Protein AF-A0A534R9T9-F1 (afdb_monomer)

Nearest PDB structures (foldseek):
  2qv8-assembly2_B  TM=8.009E-01  e=1.156E-04  Vibrio cholerae
  2qv8-assembly1_A  TM=8.000E-01  e=5.620E-04  Vibrio cholerae
  4dq9-assembly3_B  TM=7.872E-01  e=8.232E-04  Vibrio cholerae
  4dq9-assembly2_A  TM=8.047E-01  e=1.420E-03  Vibrio cholerae
  8tie-assembly1_o  TM=4.482E-01  e=9.241E+00  Saccharomyces cerevisiae

Foldseek 3Di:
DVVVQVVLVVQLVCLQVVQWKWWWADDQVQQWIFIWTDPDVVDTDGPDDIGHHPPQKGKDDWPPHIFIQHNQSFGPAKIWIWIQGVPPGIWIWIQGRNRDTDID

Secondary structure (DSSP, 8-state):
-HHHHHHHHHHHHHHHHHTS-EEEEEETTTTEEEEEEEEETTEEEESSPPEEPPTTEEE---BSSS-EE-TTS--SS-EEEEEEETTTEEEEEEE-TT--EEE-

Solvent-accessible surface area (backbone atoms only — not comparable to full-atom values): 5481 Å² total; per-residue (Å²): 109,69,63,62,53,51,51,51,53,48,38,25,52,46,5,41,78,66,68,32,39,17,29,46,48,69,36,50,93,74,33,29,33,32,43,25,34,51,80,48,94,97,37,70,44,77,70,62,71,78,41,70,52,60,91,66,43,40,51,48,79,47,37,89,39,64,52,46,21,34,47,83,18,29,28,96,54,57,23,38,40,34,38,34,31,78,96,75,50,73,38,32,40,35,31,38,41,78,48,52,75,47,82,85

Sequence (104 aa):
MSRIVGDLELARQRAIARNKRFRVNFNASAGSYVLEREEAPSSFVADGATQKLPHGAVLGTVNPGNPIFDTRGMLAANTNVPVTVTGAGTKTVTINVLGRTTIN

pLDDT: mean 94.4, std 4.73, range [64.5, 98.38]

Structure (mmCIF, N/CA/C/O backbone):
data_AF-A0A534R9T9-F1
#
_entry.id   AF-A0A534R9T9-F1
#
loop_
_atom_site.group_PDB
_atom_site.id
_atom_site.type_symbol
_atom_site.label_atom_id
_atom_site.label_alt_id
_atom_site.label_comp_id
_atom_site.label_asym_id
_atom_site.label_entity_id
_atom_site.label_seq_id
_atom_site.pdbx_PDB_ins_code
_atom_site.Cartn_x
_atom_site.Cartn_y
_atom_site.Cartn_z
_atom_site.occupancy
_atom_site.B_iso_or_equiv
_atom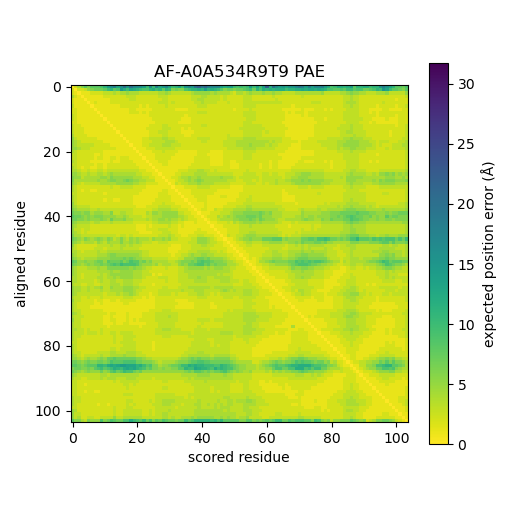_site.auth_seq_id
_atom_site.auth_comp_id
_atom_site.auth_asym_id
_atom_site.auth_atom_id
_atom_site.pdbx_PDB_model_num
ATOM 1 N N . MET A 1 1 ? -11.604 -3.888 5.795 1.00 64.50 1 MET A N 1
ATOM 2 C CA . MET A 1 1 ? -10.166 -4.253 5.731 1.00 64.50 1 MET A CA 1
ATOM 3 C C . MET A 1 1 ? -9.840 -5.213 4.594 1.00 64.50 1 MET A C 1
ATOM 5 O O . MET A 1 1 ? -8.749 -5.099 4.057 1.00 64.50 1 MET A O 1
ATOM 9 N N . SER A 1 2 ? -10.769 -6.078 4.168 1.00 78.94 2 SER A N 1
ATOM 10 C CA . SER A 1 2 ? -10.599 -6.946 2.988 1.00 78.94 2 SER A CA 1
ATOM 11 C C . SER A 1 2 ? -10.128 -6.202 1.733 1.00 78.94 2 SER A C 1
ATOM 13 O O . SER A 1 2 ? -9.265 -6.701 1.023 1.00 78.94 2 SER A O 1
ATOM 15 N N . ARG A 1 3 ? -10.628 -4.982 1.491 1.00 87.88 3 ARG A N 1
ATOM 16 C CA . ARG A 1 3 ? -10.217 -4.188 0.326 1.00 87.88 3 ARG A CA 1
ATOM 17 C C . ARG A 1 3 ? -8.744 -3.760 0.352 1.00 87.88 3 ARG A C 1
ATOM 19 O O . ARG A 1 3 ? -8.065 -3.962 -0.641 1.00 87.88 3 ARG A O 1
ATOM 26 N N . ILE A 1 4 ? -8.251 -3.234 1.480 1.00 91.69 4 ILE A N 1
ATOM 27 C CA . ILE A 1 4 ? -6.839 -2.820 1.624 1.00 91.69 4 ILE A CA 1
ATOM 28 C C . ILE A 1 4 ? -5.913 -4.014 1.374 1.00 91.69 4 ILE A C 1
ATOM 30 O O . ILE A 1 4 ? -4.929 -3.885 0.656 1.00 91.69 4 ILE A O 1
ATOM 34 N N . VAL A 1 5 ? -6.249 -5.181 1.935 1.00 93.50 5 VAL A N 1
ATOM 35 C CA . VAL A 1 5 ? -5.478 -6.413 1.712 1.00 93.50 5 VAL A CA 1
ATOM 36 C C . VAL A 1 5 ? -5.480 -6.801 0.235 1.00 93.50 5 VAL A C 1
ATOM 38 O O . VAL A 1 5 ? -4.409 -7.012 -0.324 1.00 93.50 5 VAL A O 1
ATOM 41 N N . GLY A 1 6 ? -6.648 -6.807 -0.413 1.00 93.81 6 GLY A N 1
ATOM 42 C CA . GLY A 1 6 ? -6.749 -7.119 -1.840 1.00 93.81 6 GLY A CA 1
ATOM 43 C C . GLY A 1 6 ? -5.971 -6.145 -2.730 1.00 93.81 6 GLY A C 1
ATOM 44 O O . GLY A 1 6 ? -5.306 -6.575 -3.667 1.00 93.81 6 GLY A O 1
ATOM 45 N N . ASP A 1 7 ? -5.982 -4.846 -2.422 1.00 94.75 7 ASP A N 1
ATOM 46 C CA . ASP A 1 7 ? -5.231 -3.848 -3.194 1.00 94.75 7 ASP A CA 1
ATOM 47 C C . ASP A 1 7 ? -3.709 -3.947 -2.952 1.00 94.75 7 ASP A C 1
ATOM 49 O O . ASP A 1 7 ? -2.927 -3.712 -3.874 1.00 94.75 7 ASP A O 1
ATOM 53 N N . LEU A 1 8 ? -3.264 -4.359 -1.758 1.00 96.50 8 LEU A N 1
ATOM 54 C CA . LEU A 1 8 ? -1.853 -4.674 -1.483 1.00 96.50 8 LEU A CA 1
ATOM 55 C C . LEU A 1 8 ? -1.388 -5.915 -2.255 1.00 96.50 8 LEU A C 1
ATOM 57 O O . LEU A 1 8 ? -0.309 -5.910 -2.849 1.00 96.50 8 LEU A O 1
ATOM 61 N N . GLU A 1 9 ? -2.203 -6.969 -2.277 1.00 96.31 9 GLU A N 1
ATOM 62 C CA . GLU A 1 9 ? -1.930 -8.179 -3.059 1.00 96.31 9 GLU A CA 1
ATOM 63 C C . GLU A 1 9 ? -1.909 -7.879 -4.562 1.00 96.31 9 GLU A C 1
ATOM 65 O O . GLU A 1 9 ? -1.008 -8.328 -5.273 1.00 96.31 9 GLU A O 1
ATOM 70 N N . LEU A 1 10 ? -2.832 -7.040 -5.038 1.00 95.94 10 LEU A N 1
ATOM 71 C CA . LEU A 1 10 ? -2.859 -6.567 -6.418 1.00 95.94 10 LEU A CA 1
ATOM 72 C C . LEU A 1 10 ? -1.610 -5.746 -6.766 1.00 95.94 10 LEU A C 1
ATOM 74 O O . LEU A 1 10 ? -1.013 -5.968 -7.820 1.00 95.94 10 LEU A O 1
ATOM 78 N N . ALA A 1 11 ? -1.190 -4.816 -5.900 1.00 96.75 11 ALA A N 1
ATOM 79 C CA . ALA A 1 11 ? 0.026 -4.025 -6.101 1.00 96.75 11 ALA A CA 1
ATOM 80 C C . ALA A 1 11 ? 1.257 -4.929 -6.233 1.00 96.75 11 ALA A C 1
ATOM 82 O O . ALA A 1 11 ? 2.059 -4.756 -7.152 1.00 96.75 11 ALA A O 1
ATOM 83 N N . ARG A 1 12 ? 1.359 -5.950 -5.374 1.00 97.88 12 ARG A N 1
ATOM 84 C CA . ARG A 1 12 ? 2.416 -6.961 -5.445 1.00 97.88 12 ARG A CA 1
ATOM 85 C C . ARG A 1 12 ? 2.398 -7.721 -6.769 1.00 97.88 12 ARG A C 1
ATOM 87 O O . ARG A 1 12 ? 3.434 -7.842 -7.420 1.00 97.88 12 ARG A O 1
ATOM 94 N N . GLN A 1 13 ? 1.238 -8.236 -7.171 1.00 97.62 13 GLN A N 1
ATOM 95 C CA . GLN A 1 13 ? 1.094 -8.977 -8.426 1.00 97.62 13 GLN A CA 1
ATOM 96 C C . GLN A 1 13 ? 1.460 -8.111 -9.635 1.00 97.62 13 GLN A C 1
ATOM 98 O O . GLN A 1 13 ? 2.166 -8.572 -10.530 1.00 97.62 13 GLN A O 1
ATOM 103 N N . ARG A 1 14 ? 1.041 -6.840 -9.646 1.00 97.25 14 ARG A N 1
ATOM 104 C CA . ARG A 1 14 ? 1.395 -5.887 -10.707 1.00 97.25 14 ARG A CA 1
ATOM 105 C C . ARG A 1 14 ? 2.888 -5.589 -10.743 1.00 97.25 14 ARG A C 1
ATOM 107 O O . ARG A 1 14 ? 3.430 -5.498 -11.842 1.00 97.25 14 ARG A O 1
ATOM 114 N N . ALA A 1 15 ? 3.552 -5.489 -9.591 1.00 97.44 15 ALA A N 1
ATOM 115 C CA . ALA A 1 15 ? 4.996 -5.274 -9.538 1.00 97.44 15 ALA A CA 1
ATOM 116 C C . ALA A 1 15 ? 5.778 -6.389 -10.234 1.00 97.44 15 ALA A C 1
ATOM 118 O O . ALA A 1 15 ? 6.659 -6.117 -11.052 1.00 97.44 15 ALA A O 1
ATOM 119 N N . ILE A 1 16 ? 5.374 -7.634 -9.976 1.00 97.88 16 ILE A N 1
ATOM 120 C CA . ILE A 1 16 ? 5.950 -8.823 -10.604 1.00 97.88 16 ILE A CA 1
ATOM 121 C C . ILE A 1 16 ? 5.616 -8.847 -12.099 1.00 97.88 16 ILE A C 1
ATOM 123 O O . ILE A 1 16 ? 6.507 -8.929 -12.939 1.00 97.88 16 ILE A O 1
ATOM 127 N N . ALA A 1 17 ? 4.333 -8.725 -12.447 1.00 97.62 17 ALA A N 1
ATOM 128 C CA . ALA A 1 17 ? 3.867 -8.886 -13.822 1.00 97.62 17 ALA A CA 1
ATOM 129 C C . ALA A 1 17 ? 4.380 -7.794 -14.773 1.00 97.62 17 ALA A C 1
ATOM 131 O O . ALA A 1 17 ? 4.584 -8.049 -15.956 1.00 97.62 17 ALA A O 1
ATOM 132 N N . ARG A 1 18 ? 4.566 -6.567 -14.275 1.00 95.94 18 ARG A N 1
ATOM 133 C CA . ARG A 1 18 ? 4.970 -5.409 -15.089 1.00 95.94 18 ARG A CA 1
ATOM 134 C C . ARG A 1 18 ? 6.449 -5.055 -14.950 1.00 95.94 18 ARG A C 1
ATOM 136 O O . ARG A 1 18 ? 6.875 -4.080 -15.562 1.00 95.94 18 ARG A O 1
ATOM 143 N N . ASN A 1 19 ? 7.217 -5.808 -14.158 1.00 96.12 19 ASN A N 1
ATOM 144 C CA . ASN A 1 19 ? 8.641 -5.568 -13.911 1.00 96.12 19 ASN A CA 1
ATOM 145 C C . ASN A 1 19 ? 8.951 -4.100 -13.538 1.00 96.12 19 ASN A C 1
ATOM 147 O O . ASN A 1 19 ? 9.891 -3.477 -14.036 1.00 96.12 19 ASN A O 1
ATOM 151 N N . LYS A 1 20 ? 8.108 -3.523 -12.678 1.00 96.56 20 LYS A N 1
ATOM 152 C CA . LYS A 1 20 ? 8.216 -2.149 -12.166 1.00 96.56 20 LYS A CA 1
ATOM 153 C C . LYS A 1 20 ? 7.912 -2.152 -10.678 1.00 96.56 20 LYS A C 1
ATOM 155 O O . LYS A 1 20 ? 7.190 -3.026 -10.208 1.00 96.56 20 LYS A O 1
ATOM 160 N N . ARG A 1 21 ? 8.425 -1.173 -9.930 1.00 97.81 21 ARG A N 1
ATOM 161 C CA . ARG A 1 21 ? 8.024 -1.027 -8.530 1.00 97.81 21 ARG A CA 1
ATOM 162 C C . ARG A 1 21 ? 6.609 -0.481 -8.446 1.00 97.81 21 ARG A C 1
ATOM 164 O O . ARG A 1 21 ? 6.225 0.403 -9.214 1.00 97.81 21 ARG A O 1
ATOM 171 N N . PHE A 1 22 ? 5.857 -0.997 -7.489 1.00 98.12 22 PHE A N 1
ATOM 172 C CA . PHE A 1 22 ? 4.527 -0.507 -7.157 1.00 98.12 22 PHE A CA 1
ATOM 173 C C . PHE A 1 22 ? 4.461 -0.190 -5.683 1.00 98.12 22 PHE A C 1
ATOM 175 O O . PHE A 1 22 ? 5.093 -0.860 -4.872 1.00 98.12 22 PHE A O 1
ATOM 182 N N . ARG A 1 23 ? 3.663 0.805 -5.322 1.00 97.50 23 ARG A N 1
ATOM 183 C CA . ARG A 1 23 ? 3.395 1.115 -3.923 1.00 97.50 23 ARG A CA 1
ATOM 184 C C . ARG A 1 23 ? 1.919 1.336 -3.683 1.00 97.50 23 ARG A C 1
ATOM 186 O O . ARG A 1 23 ? 1.187 1.729 -4.588 1.00 97.50 23 ARG A O 1
ATOM 193 N N . VAL A 1 24 ? 1.502 1.122 -2.444 1.00 97.25 24 VAL A N 1
ATOM 194 C CA . VAL A 1 24 ? 0.221 1.640 -1.962 1.00 97.25 24 VAL A CA 1
ATOM 195 C C . VAL A 1 24 ? 0.527 2.875 -1.133 1.00 97.25 24 VAL A C 1
ATOM 197 O O . VAL A 1 24 ? 1.120 2.782 -0.063 1.00 97.25 24 VAL A O 1
ATOM 200 N N . ASN A 1 25 ? 0.180 4.041 -1.663 1.00 97.25 25 ASN A N 1
ATOM 201 C CA . ASN A 1 25 ? 0.409 5.326 -1.025 1.00 97.25 25 ASN A CA 1
ATOM 202 C C . ASN A 1 25 ? -0.769 5.643 -0.099 1.00 97.25 25 ASN A C 1
ATOM 204 O O . ASN A 1 25 ? -1.825 6.084 -0.557 1.00 97.25 25 ASN A O 1
ATOM 208 N N . PHE A 1 26 ? -0.612 5.367 1.195 1.00 96.56 26 PHE A N 1
ATOM 209 C CA . PHE A 1 26 ? -1.594 5.710 2.214 1.00 96.56 26 PHE A CA 1
ATOM 210 C C . PHE A 1 26 ? -1.464 7.185 2.594 1.00 96.56 26 PHE A C 1
ATOM 212 O O . PHE A 1 26 ? -0.379 7.673 2.906 1.00 96.56 26 PHE A O 1
ATOM 219 N N . ASN A 1 27 ? -2.595 7.884 2.616 1.00 94.81 27 ASN A N 1
ATOM 220 C CA . ASN A 1 27 ? -2.703 9.261 3.068 1.00 94.81 27 ASN A CA 1
ATOM 221 C C . ASN A 1 27 ? -3.626 9.309 4.290 1.00 94.81 27 ASN A C 1
ATOM 223 O O . ASN A 1 27 ? -4.854 9.318 4.165 1.00 94.81 27 ASN A O 1
ATOM 227 N N . ALA A 1 28 ? -3.016 9.326 5.478 1.00 90.94 28 ALA A N 1
ATOM 228 C CA . ALA A 1 28 ? -3.746 9.339 6.741 1.00 90.94 28 ALA A CA 1
ATOM 229 C C . ALA A 1 28 ? -4.582 10.614 6.918 1.00 90.94 28 ALA A C 1
ATOM 231 O O . ALA A 1 28 ? -5.736 10.529 7.330 1.00 90.94 28 ALA A O 1
ATOM 232 N N . SER A 1 29 ? -4.049 11.774 6.524 1.00 89.00 29 SER A N 1
ATOM 233 C CA . SER A 1 29 ? -4.748 13.062 6.613 1.00 89.00 29 SER A CA 1
ATOM 234 C C . SER A 1 29 ? -6.002 13.112 5.739 1.00 89.00 29 SER A C 1
ATOM 236 O O . SER A 1 29 ? -7.006 13.694 6.135 1.00 89.00 29 SER A O 1
ATOM 238 N N . ALA A 1 30 ? -5.961 12.485 4.562 1.00 89.94 30 ALA A N 1
ATOM 239 C CA . ALA A 1 30 ? -7.093 12.428 3.641 1.00 89.94 30 ALA A CA 1
ATOM 240 C C . ALA A 1 30 ? -7.995 11.198 3.848 1.00 89.94 30 ALA A C 1
ATOM 242 O O . ALA A 1 30 ? -8.962 11.033 3.104 1.00 89.94 30 ALA A O 1
ATOM 243 N N . GLY A 1 31 ? -7.666 10.299 4.786 1.00 91.69 31 GLY A N 1
ATOM 244 C CA . GLY A 1 31 ? -8.413 9.058 5.007 1.00 91.69 31 GLY A CA 1
ATOM 245 C C . GLY A 1 31 ? -8.565 8.224 3.730 1.00 91.69 31 GLY A C 1
ATOM 246 O O . GLY A 1 31 ? -9.652 7.732 3.421 1.00 91.69 31 GLY A O 1
ATOM 247 N N . SER A 1 32 ? -7.500 8.125 2.935 1.00 95.19 32 SER A N 1
ATOM 248 C CA . SER A 1 32 ? -7.531 7.487 1.617 1.00 95.19 32 SER A CA 1
ATOM 249 C C . SER A 1 32 ? -6.200 6.833 1.266 1.00 95.19 32 SER A C 1
ATOM 251 O O . SER A 1 32 ? -5.204 6.987 1.972 1.00 95.19 32 SER A O 1
ATOM 253 N N . TYR A 1 33 ? -6.187 6.064 0.186 1.00 96.62 33 TYR A N 1
ATOM 254 C CA . TYR A 1 33 ? -4.973 5.487 -0.374 1.00 96.62 33 TYR A CA 1
ATOM 255 C C . TYR A 1 33 ? -5.095 5.327 -1.885 1.00 96.62 33 TYR A C 1
ATOM 257 O O . TYR A 1 33 ? -6.194 5.281 -2.437 1.00 96.62 33 TYR A O 1
ATOM 265 N N . VAL A 1 34 ? -3.959 5.235 -2.565 1.00 97.25 34 VAL A N 1
ATOM 266 C CA . VAL A 1 34 ? -3.905 5.026 -4.013 1.0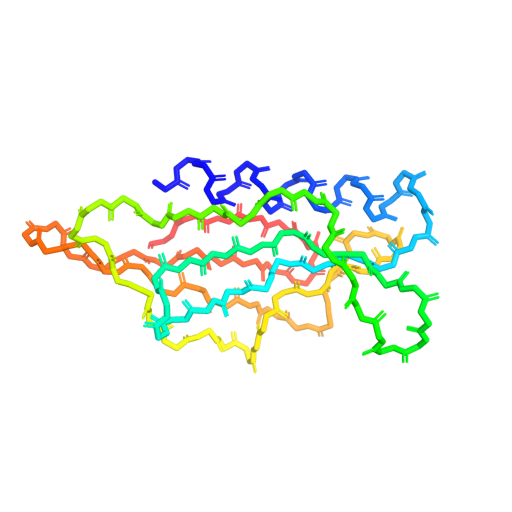0 97.25 34 VAL A CA 1
ATOM 267 C C . VAL A 1 34 ? -2.792 4.045 -4.358 1.00 97.25 34 VAL A C 1
ATOM 269 O O . VAL A 1 34 ? -1.736 4.027 -3.726 1.00 97.25 34 VAL A O 1
ATOM 272 N N . LEU A 1 35 ? -3.054 3.188 -5.340 1.00 97.56 35 LEU A N 1
ATOM 273 C CA . LEU A 1 35 ? -2.056 2.295 -5.908 1.00 97.56 35 LEU A CA 1
ATOM 274 C C . LEU A 1 35 ? -1.266 3.077 -6.953 1.00 97.56 35 LEU A C 1
ATOM 276 O O . LEU A 1 35 ? -1.849 3.688 -7.846 1.00 97.56 35 LEU A O 1
ATOM 280 N N . GLU A 1 36 ? 0.053 3.078 -6.829 1.00 98.12 36 GLU A N 1
ATOM 281 C CA . GLU A 1 36 ? 0.939 3.858 -7.682 1.00 98.12 36 GLU A CA 1
ATOM 282 C C . GLU A 1 36 ? 2.034 2.974 -8.274 1.00 98.12 36 GLU A C 1
ATOM 284 O O . GLU A 1 36 ? 2.490 2.009 -7.655 1.00 98.12 36 GLU A O 1
ATOM 289 N N . ARG A 1 37 ? 2.475 3.330 -9.477 1.00 97.75 37 ARG A N 1
ATOM 290 C CA . ARG A 1 37 ? 3.553 2.679 -10.219 1.00 97.75 37 ARG A CA 1
ATOM 291 C C . ARG A 1 37 ? 4.743 3.620 -10.325 1.00 97.75 37 ARG A C 1
ATOM 293 O O . ARG A 1 37 ? 4.566 4.809 -10.565 1.00 97.75 37 ARG A O 1
ATOM 300 N N . GLU A 1 38 ? 5.951 3.084 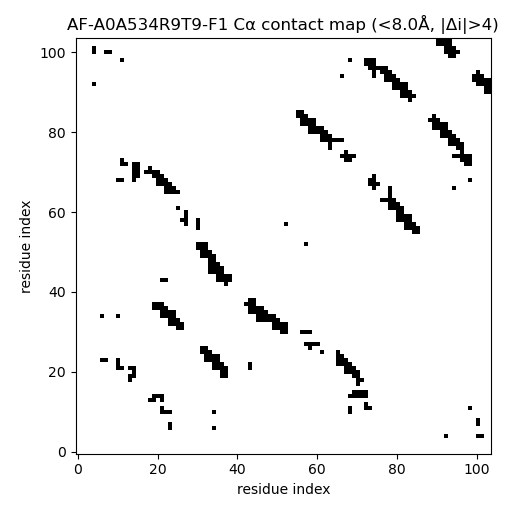-10.210 1.00 97.56 38 GLU A N 1
ATOM 301 C CA . GLU A 1 38 ? 7.176 3.836 -10.481 1.00 97.56 38 GLU A CA 1
ATOM 302 C C . GLU A 1 38 ? 7.317 4.111 -11.992 1.00 97.56 38 GLU A C 1
ATOM 304 O O . GLU A 1 38 ? 7.314 3.187 -12.817 1.00 97.56 38 GLU A O 1
ATOM 309 N N . GLU A 1 39 ? 7.419 5.389 -12.357 1.00 96.12 39 GLU A N 1
ATOM 310 C CA . GLU A 1 39 ? 7.634 5.852 -13.736 1.00 96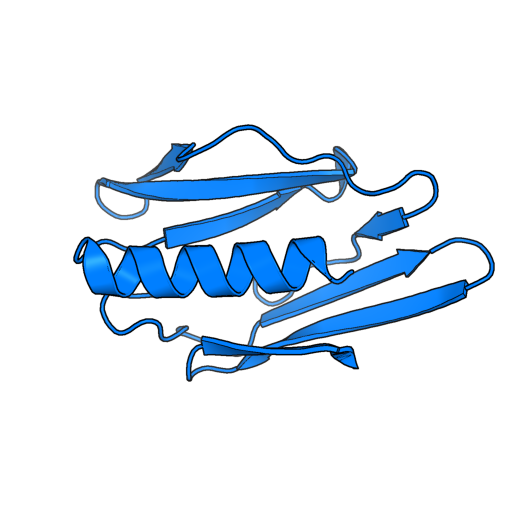.12 39 GLU A CA 1
ATOM 311 C C . GLU A 1 39 ? 9.118 6.143 -13.989 1.00 96.12 39 GLU A C 1
ATOM 313 O O . GLU A 1 39 ? 9.702 5.656 -14.956 1.00 96.12 39 GLU A O 1
ATOM 318 N N . ALA A 1 40 ? 9.744 6.852 -13.052 1.00 93.62 40 ALA A N 1
ATOM 319 C CA . ALA A 1 40 ? 11.175 7.135 -12.996 1.00 93.62 40 ALA A CA 1
ATOM 320 C C . ALA A 1 40 ? 11.697 6.803 -11.586 1.00 93.62 40 ALA A C 1
ATOM 322 O O . ALA A 1 40 ? 10.876 6.650 -10.682 1.00 93.62 40 ALA A O 1
ATOM 323 N N . PRO A 1 41 ? 13.020 6.685 -11.360 1.00 90.81 41 PRO A N 1
ATOM 324 C CA . PRO A 1 41 ? 13.557 6.317 -10.051 1.00 90.81 41 PRO A CA 1
ATOM 325 C C . PRO A 1 41 ? 12.968 7.171 -8.922 1.00 90.81 41 PRO A C 1
ATOM 327 O O . PRO A 1 41 ? 13.090 8.395 -8.937 1.00 90.81 41 PRO A O 1
ATOM 330 N N . SER A 1 42 ? 12.300 6.521 -7.965 1.00 89.62 42 SER A N 1
ATOM 331 C CA . SER A 1 42 ? 11.613 7.161 -6.829 1.00 89.62 42 SER A CA 1
ATOM 332 C C . SER A 1 42 ? 10.455 8.109 -7.188 1.00 89.62 42 SER A C 1
ATOM 334 O O . SER A 1 42 ? 9.911 8.768 -6.302 1.00 89.62 42 SER A O 1
ATOM 336 N N . SER A 1 43 ? 10.033 8.157 -8.453 1.00 96.12 43 SER A N 1
ATOM 337 C CA . SER A 1 43 ? 8.885 8.925 -8.937 1.00 96.12 43 SER A CA 1
ATOM 338 C C . SER A 1 43 ? 7.720 7.989 -9.233 1.00 96.12 43 SER A C 1
ATOM 340 O O . SER A 1 43 ? 7.806 7.120 -10.103 1.00 96.12 43 SER A O 1
ATOM 342 N N . PHE A 1 44 ? 6.626 8.168 -8.498 1.00 97.06 44 PHE A N 1
ATOM 343 C CA . PHE A 1 44 ? 5.455 7.303 -8.550 1.00 97.06 44 PHE A CA 1
ATOM 344 C C . PHE A 1 44 ? 4.243 8.062 -9.082 1.00 97.06 44 PHE A C 1
ATOM 346 O O . PHE A 1 44 ? 3.978 9.190 -8.672 1.00 97.06 44 PHE A O 1
ATOM 353 N N . VAL A 1 45 ? 3.498 7.416 -9.974 1.00 97.19 45 VAL A N 1
ATOM 354 C CA . VAL A 1 45 ? 2.266 7.938 -10.574 1.00 97.19 45 VAL A CA 1
ATOM 355 C C . VAL A 1 45 ? 1.095 7.020 -10.251 1.00 97.19 45 VAL A C 1
ATOM 357 O O . VAL A 1 45 ? 1.276 5.810 -10.109 1.00 97.19 45 VAL A O 1
ATOM 360 N N . ALA A 1 46 ? -0.110 7.575 -10.142 1.00 96.75 46 ALA A N 1
ATOM 361 C CA . ALA A 1 46 ? -1.312 6.788 -9.877 1.00 96.75 46 ALA A CA 1
ATOM 362 C C . ALA A 1 46 ? -1.546 5.725 -10.968 1.00 96.75 46 ALA A C 1
ATOM 364 O O . ALA A 1 46 ? -1.546 6.026 -12.159 1.00 96.75 46 ALA A O 1
ATOM 365 N N . ASP A 1 47 ? -1.782 4.482 -10.548 1.00 94.25 47 ASP A N 1
ATOM 366 C CA . ASP A 1 47 ? -2.162 3.337 -11.391 1.00 94.25 47 ASP A CA 1
ATOM 367 C C . ASP A 1 47 ? -3.563 2.839 -10.983 1.00 94.25 47 ASP A C 1
ATOM 369 O O . ASP A 1 47 ? -3.821 1.653 -10.755 1.00 94.25 47 ASP A O 1
ATOM 373 N N . GLY A 1 48 ? -4.483 3.794 -10.839 1.00 90.12 48 GLY A N 1
ATOM 374 C CA . GLY A 1 48 ? -5.865 3.570 -10.433 1.00 90.12 48 GLY A CA 1
ATOM 375 C C . GLY A 1 48 ? -6.487 4.803 -9.783 1.00 90.12 48 GLY A C 1
ATOM 376 O O . GLY A 1 48 ? -5.858 5.851 -9.658 1.00 90.12 48 GLY A O 1
ATOM 377 N N . ALA A 1 49 ? -7.743 4.666 -9.360 1.00 92.12 49 ALA A N 1
ATOM 378 C CA . ALA A 1 49 ? -8.449 5.714 -8.632 1.00 92.12 49 ALA A CA 1
ATOM 379 C C . ALA A 1 49 ? -8.071 5.721 -7.143 1.00 92.12 49 ALA A C 1
ATOM 381 O O . ALA A 1 49 ? -7.858 4.662 -6.543 1.00 92.12 49 ALA A O 1
ATOM 382 N N . THR A 1 50 ? -8.084 6.905 -6.529 1.00 95.56 50 THR A N 1
ATOM 383 C CA . THR A 1 50 ? -7.970 7.058 -5.074 1.00 95.56 50 THR A CA 1
ATOM 384 C C . THR A 1 50 ? -9.119 6.341 -4.371 1.00 95.56 50 THR A C 1
ATOM 386 O O . THR A 1 50 ? -10.293 6.596 -4.639 1.00 95.56 50 THR A O 1
ATOM 389 N N . GLN A 1 51 ? -8.776 5.455 -3.444 1.00 95.50 51 GLN A N 1
ATOM 390 C CA . GLN A 1 51 ? -9.712 4.706 -2.620 1.00 95.50 51 GLN A CA 1
ATOM 391 C C . GLN A 1 51 ? -9.924 5.436 -1.297 1.00 95.50 51 GLN A C 1
ATOM 393 O O . GLN A 1 51 ? -8.967 5.744 -0.586 1.00 95.50 51 GLN A O 1
ATOM 398 N N . LYS A 1 52 ? -11.182 5.699 -0.940 1.00 93.50 52 LYS A N 1
ATOM 399 C CA . LYS A 1 52 ? -11.524 6.232 0.383 1.00 93.50 52 LYS A CA 1
ATOM 400 C C . LYS A 1 52 ? -11.605 5.102 1.402 1.00 93.50 52 LYS A C 1
ATOM 402 O O . LYS A 1 52 ? -12.072 4.004 1.091 1.00 93.50 52 LYS A O 1
ATOM 407 N N . LEU A 1 53 ? -11.170 5.375 2.626 1.00 90.31 53 LEU A N 1
ATOM 408 C CA . LEU A 1 53 ? -11.429 4.472 3.739 1.00 90.31 53 LEU A CA 1
ATOM 409 C C . LEU A 1 53 ? -12.935 4.429 4.042 1.00 90.31 53 LEU A C 1
ATOM 411 O O . LEU A 1 53 ? -13.644 5.408 3.791 1.00 90.31 53 LEU A O 1
ATOM 415 N N . PRO A 1 54 ? -13.434 3.310 4.596 1.00 86.69 54 PRO A N 1
ATOM 416 C CA . PRO A 1 54 ? -14.794 3.246 5.111 1.00 86.69 54 PRO A CA 1
ATOM 417 C C . PRO A 1 54 ? -15.067 4.364 6.120 1.00 86.69 54 PRO A C 1
ATOM 419 O O . PRO A 1 54 ? -14.170 4.789 6.850 1.00 86.69 54 PRO A O 1
ATOM 422 N N . HIS A 1 55 ? -16.320 4.809 6.193 1.00 85.31 55 HIS A N 1
ATOM 423 C CA . HIS A 1 55 ? -16.718 5.812 7.174 1.00 85.31 55 HIS A CA 1
ATOM 424 C C . HIS A 1 55 ? -16.377 5.348 8.602 1.00 85.31 55 HIS A C 1
ATOM 426 O O . HIS A 1 55 ? -16.596 4.187 8.949 1.00 85.31 55 HIS A O 1
ATOM 432 N N . GLY A 1 56 ? -15.806 6.245 9.409 1.00 85.56 56 GLY A N 1
ATOM 433 C CA . GLY A 1 56 ? -15.358 5.938 10.773 1.00 85.56 56 GLY A CA 1
ATOM 434 C C . GLY A 1 56 ? -14.037 5.165 10.875 1.00 85.56 56 GLY A C 1
ATOM 435 O O . GLY A 1 56 ? -13.612 4.871 11.991 1.00 85.56 56 GLY A O 1
ATOM 436 N N . ALA A 1 57 ? -13.379 4.843 9.752 1.00 91.00 57 ALA A N 1
ATOM 437 C CA . ALA A 1 57 ? -12.033 4.278 9.743 1.00 91.00 57 ALA A CA 1
ATOM 438 C C . ALA A 1 57 ? -10.967 5.374 9.597 1.00 91.00 57 ALA A C 1
ATOM 440 O O . ALA A 1 57 ? -11.063 6.245 8.732 1.00 91.00 57 ALA A O 1
ATOM 441 N N . VAL A 1 58 ? -9.922 5.290 10.413 1.00 93.44 58 VAL A N 1
ATOM 442 C CA . VAL A 1 58 ? -8.792 6.221 10.449 1.00 93.44 58 VAL A CA 1
ATOM 443 C C . VAL A 1 58 ? -7.498 5.427 10.307 1.00 93.44 58 VAL A C 1
ATOM 445 O O . VAL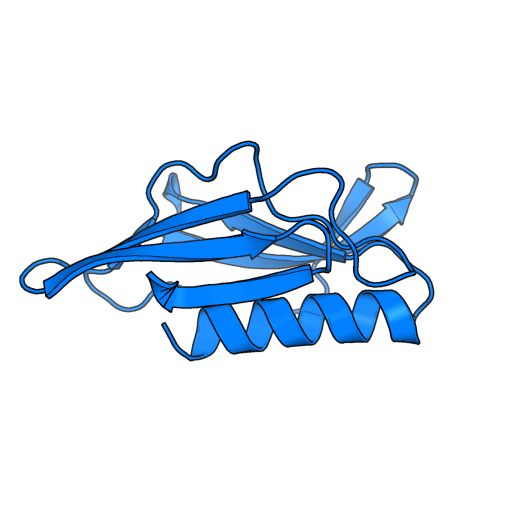 A 1 58 ? -7.310 4.408 10.972 1.00 93.44 58 VAL A O 1
ATOM 448 N N . LEU A 1 59 ? -6.601 5.882 9.434 1.00 94.44 59 LEU A N 1
ATOM 449 C CA . LEU A 1 59 ? -5.250 5.329 9.341 1.00 94.44 59 LEU A CA 1
ATOM 450 C C . LEU A 1 59 ? -4.397 5.874 10.486 1.00 94.44 59 LEU A C 1
ATOM 452 O O . LEU A 1 59 ? -4.370 7.080 10.724 1.00 94.44 59 LEU A O 1
ATOM 456 N N . GLY A 1 60 ? -3.673 4.987 11.159 1.00 93.75 60 GLY A N 1
ATOM 457 C CA . GLY A 1 60 ? -2.557 5.378 12.010 1.00 93.75 60 GLY A CA 1
ATOM 458 C C . GLY A 1 60 ? -1.294 5.648 11.194 1.00 93.75 60 GLY A C 1
ATOM 459 O O . GLY A 1 60 ? -1.294 5.619 9.961 1.00 93.75 60 GLY A O 1
ATOM 460 N N . THR A 1 61 ? -0.187 5.875 11.896 1.00 94.62 61 THR A N 1
ATOM 461 C CA . THR A 1 61 ? 1.122 6.059 11.267 1.00 94.62 61 THR A CA 1
ATOM 462 C C . THR A 1 61 ? 1.551 4.788 10.544 1.00 94.62 61 THR A C 1
ATOM 464 O O . THR A 1 61 ? 1.703 3.734 11.163 1.00 94.62 61 THR A O 1
ATOM 467 N N . VAL A 1 62 ? 1.785 4.901 9.238 1.00 95.88 62 VAL A N 1
ATOM 468 C CA . VAL A 1 62 ? 2.367 3.818 8.445 1.00 95.88 62 VAL A CA 1
ATOM 469 C C . VAL A 1 62 ? 3.873 3.795 8.680 1.00 95.88 62 VAL A C 1
ATOM 471 O O . VAL A 1 62 ? 4.554 4.781 8.413 1.00 95.88 62 VAL A O 1
ATOM 474 N N . ASN A 1 63 ? 4.392 2.679 9.188 1.00 95.69 63 ASN A N 1
ATOM 475 C CA . ASN A 1 63 ? 5.790 2.554 9.607 1.00 95.69 63 ASN A CA 1
ATOM 476 C C . ASN A 1 63 ? 6.468 1.371 8.896 1.00 95.69 63 ASN A C 1
ATOM 478 O O . ASN A 1 63 ? 5.886 0.283 8.900 1.00 95.69 63 ASN A O 1
ATOM 482 N N . PRO A 1 64 ? 7.678 1.533 8.324 1.00 96.38 64 PRO A N 1
ATOM 483 C CA . PRO A 1 64 ? 8.500 2.757 8.261 1.00 96.38 64 PRO A CA 1
ATOM 484 C C . PRO A 1 64 ? 8.037 3.785 7.217 1.00 96.38 64 PRO A C 1
ATOM 486 O O . PRO A 1 64 ? 8.580 4.880 7.133 1.00 96.38 64 PRO A O 1
ATOM 489 N N . GLY A 1 65 ? 7.048 3.431 6.407 1.00 95.62 65 GLY A N 1
ATOM 490 C CA . GLY A 1 65 ? 6.483 4.274 5.367 1.00 95.62 65 GLY A CA 1
ATOM 491 C C . GLY A 1 65 ? 5.611 3.433 4.448 1.00 95.62 65 GLY A C 1
ATOM 492 O O . GLY A 1 65 ? 5.402 2.247 4.699 1.00 95.62 65 GLY A O 1
ATOM 493 N N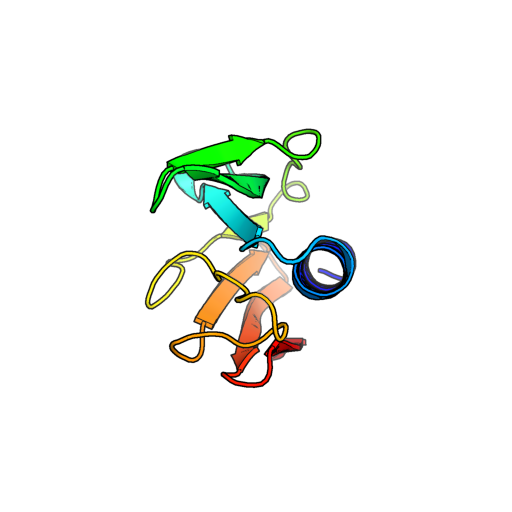 . ASN A 1 66 ? 5.098 4.038 3.382 1.00 96.50 66 ASN A N 1
ATOM 494 C CA . ASN A 1 66 ? 4.224 3.341 2.443 1.00 96.50 66 ASN A CA 1
ATOM 495 C C . ASN A 1 66 ? 4.905 2.098 1.841 1.00 96.50 66 ASN A C 1
ATOM 497 O O . ASN A 1 66 ? 6.059 2.193 1.417 1.00 96.50 66 ASN A O 1
ATOM 501 N N . PRO A 1 67 ? 4.215 0.944 1.774 1.00 97.19 67 PRO A N 1
ATOM 502 C CA . PRO A 1 67 ? 4.809 -0.289 1.279 1.00 97.19 67 PRO A CA 1
ATOM 503 C C . PRO A 1 67 ? 5.125 -0.162 -0.212 1.00 97.19 67 PRO A C 1
ATOM 505 O O . PRO A 1 67 ? 4.237 0.133 -1.015 1.00 97.19 67 PRO A O 1
ATOM 508 N N . ILE A 1 68 ? 6.385 -0.414 -0.573 1.00 98.06 68 ILE A N 1
ATOM 509 C CA . ILE A 1 68 ? 6.870 -0.440 -1.956 1.00 98.06 68 ILE A CA 1
ATOM 510 C C . ILE A 1 68 ? 7.281 -1.874 -2.284 1.00 98.06 68 ILE A C 1
ATOM 512 O O . ILE A 1 68 ? 8.235 -2.396 -1.710 1.00 98.06 68 ILE A O 1
ATOM 516 N N . PHE A 1 69 ? 6.564 -2.494 -3.213 1.00 98.31 69 PHE A N 1
ATOM 517 C CA . PHE A 1 69 ? 6.893 -3.793 -3.777 1.00 98.31 69 PHE A CA 1
ATOM 518 C C . PHE A 1 69 ? 7.917 -3.618 -4.898 1.00 98.31 69 PHE A C 1
ATOM 520 O O . PHE A 1 69 ? 7.692 -2.861 -5.848 1.00 98.31 69 PHE A O 1
ATOM 527 N N . ASP A 1 70 ? 9.043 -4.319 -4.789 1.00 97.75 70 ASP A N 1
ATOM 528 C CA . ASP A 1 70 ? 10.020 -4.436 -5.864 1.00 97.75 70 ASP A CA 1
ATOM 529 C C . ASP A 1 70 ? 9.514 -5.355 -6.992 1.00 97.75 70 ASP A C 1
ATOM 531 O O . ASP A 1 70 ? 8.427 -5.931 -6.923 1.00 97.75 70 ASP A O 1
ATOM 535 N N . THR A 1 71 ? 10.308 -5.516 -8.050 1.00 97.50 71 THR A N 1
ATOM 536 C CA . THR A 1 71 ? 9.944 -6.344 -9.213 1.00 97.50 71 THR A CA 1
ATOM 537 C C . THR A 1 71 ? 9.819 -7.839 -8.896 1.00 97.50 71 THR A C 1
ATOM 539 O O . THR A 1 71 ? 9.311 -8.600 -9.712 1.00 97.50 71 THR A O 1
ATOM 542 N N . ARG A 1 72 ? 10.239 -8.277 -7.704 1.00 97.75 72 ARG A N 1
ATOM 543 C CA . ARG A 1 72 ? 10.057 -9.642 -7.184 1.00 97.75 72 ARG A CA 1
ATOM 544 C C . ARG A 1 72 ? 8.852 -9.732 -6.241 1.00 97.75 72 ARG A C 1
ATOM 546 O O . ARG A 1 72 ? 8.560 -10.798 -5.702 1.00 97.75 72 ARG A O 1
ATOM 553 N N . GLY A 1 73 ? 8.149 -8.621 -6.023 1.00 97.25 73 GLY A N 1
ATOM 554 C CA . GLY A 1 73 ? 7.043 -8.511 -5.082 1.00 97.25 73 GLY A CA 1
ATOM 555 C C . GLY A 1 73 ? 7.484 -8.510 -3.618 1.00 97.25 73 GLY A C 1
ATOM 556 O O . GLY A 1 73 ? 6.698 -8.915 -2.764 1.00 97.25 73 GLY A O 1
ATOM 557 N N . MET A 1 74 ? 8.721 -8.101 -3.331 1.00 98.38 74 MET A N 1
ATOM 558 C CA . MET A 1 74 ? 9.294 -8.013 -1.985 1.00 98.38 74 MET A CA 1
ATOM 559 C C . MET A 1 74 ? 9.355 -6.564 -1.495 1.00 98.38 74 MET A C 1
ATOM 561 O O . MET A 1 74 ? 9.331 -5.630 -2.294 1.00 98.38 74 MET A O 1
ATOM 565 N N . LEU A 1 75 ? 9.461 -6.377 -0.179 1.00 98.19 75 LEU A N 1
ATOM 566 C CA . LEU A 1 75 ? 9.666 -5.070 0.455 1.00 98.19 75 LEU A CA 1
ATOM 567 C C . LEU A 1 75 ? 11.081 -4.972 1.031 1.00 98.19 75 LEU A C 1
ATOM 569 O O . LEU A 1 75 ? 11.658 -5.969 1.459 1.00 98.19 75 LEU A O 1
ATOM 573 N N . ALA A 1 76 ? 11.602 -3.746 1.126 1.00 96.88 76 ALA A N 1
ATOM 574 C CA . ALA A 1 76 ? 12.878 -3.476 1.793 1.00 96.88 76 ALA A CA 1
ATOM 575 C C . ALA A 1 76 ? 12.821 -3.690 3.320 1.00 96.88 76 ALA A C 1
ATOM 577 O O . ALA A 1 76 ? 13.824 -4.043 3.932 1.00 96.88 76 ALA A O 1
ATOM 578 N N . ALA A 1 77 ? 11.651 -3.486 3.933 1.00 97.38 77 ALA A N 1
ATOM 579 C CA . ALA A 1 77 ? 11.403 -3.695 5.355 1.00 97.38 77 ALA A CA 1
ATOM 580 C C . ALA A 1 77 ? 9.935 -4.076 5.593 1.00 97.38 77 ALA A C 1
ATOM 582 O O . ALA A 1 77 ? 9.063 -3.757 4.780 1.00 97.38 77 ALA A O 1
ATOM 583 N N . ASN A 1 78 ? 9.654 -4.720 6.728 1.00 97.12 78 ASN A N 1
ATOM 584 C CA . ASN A 1 78 ? 8.276 -4.960 7.149 1.00 97.12 78 ASN A CA 1
ATOM 585 C C . ASN A 1 78 ? 7.542 -3.621 7.292 1.00 97.12 78 ASN A C 1
ATOM 587 O O . ASN A 1 78 ? 8.071 -2.692 7.896 1.00 97.12 78 ASN A O 1
ATOM 591 N N . THR A 1 79 ? 6.328 -3.537 6.758 1.00 98.00 79 THR A N 1
ATOM 592 C CA . THR A 1 79 ? 5.486 -2.344 6.836 1.00 98.00 79 THR A CA 1
ATOM 593 C C . THR A 1 79 ? 4.226 -2.642 7.628 1.00 98.00 79 THR A C 1
ATOM 595 O O . THR A 1 79 ? 3.543 -3.627 7.358 1.00 98.00 79 THR A O 1
ATOM 598 N N . ASN A 1 80 ? 3.903 -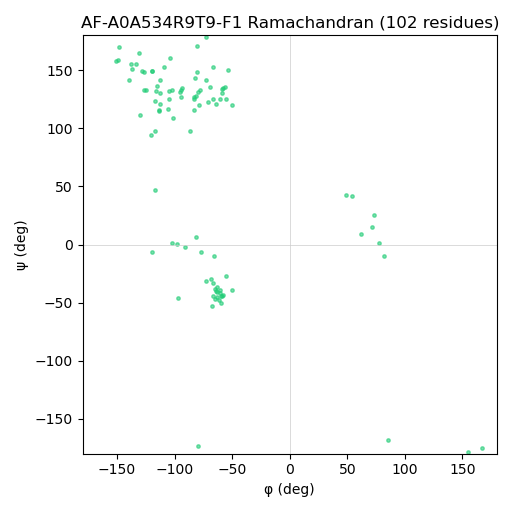1.772 8.577 1.00 97.19 80 ASN A N 1
ATOM 599 C CA . ASN A 1 80 ? 2.689 -1.844 9.377 1.00 97.19 80 ASN A CA 1
ATOM 600 C C . ASN A 1 80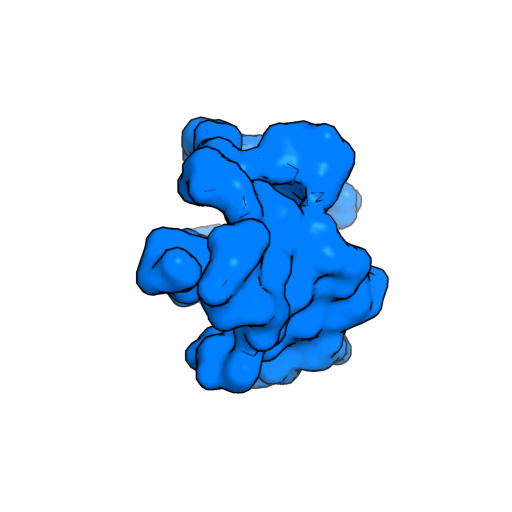 ? 1.773 -0.673 9.030 1.00 97.19 80 ASN A C 1
ATOM 602 O O . ASN A 1 80 ? 2.206 0.479 9.035 1.00 97.19 80 ASN A O 1
ATOM 606 N N . VAL A 1 81 ? 0.504 -0.978 8.769 1.00 96.44 81 VAL A N 1
ATOM 607 C CA . VAL A 1 81 ? -0.559 -0.018 8.465 1.00 96.44 81 VAL A CA 1
ATOM 608 C C . VAL A 1 81 ? -1.651 -0.179 9.529 1.00 96.44 81 VAL A C 1
ATOM 610 O O . VAL A 1 81 ? -2.513 -1.056 9.402 1.00 96.44 81 VAL A O 1
ATOM 613 N N . PRO A 1 82 ? -1.619 0.613 10.612 1.00 95.62 82 PRO A N 1
ATOM 614 C CA . PRO A 1 82 ? -2.679 0.605 11.609 1.00 95.62 82 PRO A CA 1
ATOM 615 C C . PRO A 1 82 ? -3.955 1.214 11.022 1.00 95.62 82 PRO A C 1
ATOM 617 O O . PRO A 1 82 ? -3.919 2.266 10.385 1.00 95.62 82 PRO A O 1
ATOM 620 N N . VAL A 1 83 ? -5.090 0.570 11.260 1.00 94.00 83 VAL A N 1
ATOM 621 C CA . VAL A 1 83 ? -6.415 1.050 10.873 1.00 94.00 83 VAL A CA 1
ATOM 622 C C . VAL A 1 83 ? -7.318 0.970 12.096 1.00 94.00 83 VAL A C 1
ATOM 624 O O . VAL A 1 83 ? -7.660 -0.118 12.562 1.00 94.00 83 VAL A O 1
ATOM 627 N N . THR A 1 84 ? -7.709 2.129 12.608 1.00 94.31 84 THR A N 1
ATOM 628 C CA . THR A 1 84 ? -8.628 2.262 13.740 1.00 94.31 84 THR A CA 1
ATOM 629 C C . THR A 1 84 ? -10.037 2.470 13.221 1.00 94.31 84 THR A C 1
ATOM 631 O O . THR A 1 84 ? -10.256 3.328 12.372 1.00 94.31 84 THR A O 1
ATOM 634 N N . VAL A 1 85 ? -11.002 1.714 13.732 1.00 90.62 85 VAL A N 1
ATOM 635 C CA . VAL A 1 85 ? -12.425 1.926 13.454 1.00 90.62 85 VAL A CA 1
ATOM 636 C C . VAL A 1 85 ? -13.121 2.280 14.761 1.00 90.62 85 VAL A C 1
ATOM 638 O O . VAL A 1 85 ? -13.046 1.523 15.733 1.00 90.62 85 VAL A O 1
ATOM 641 N N . THR A 1 86 ? -13.798 3.428 14.797 1.00 85.44 86 THR A N 1
ATOM 642 C CA . THR A 1 86 ? -14.530 3.881 15.989 1.00 85.44 86 THR A CA 1
ATOM 643 C C . THR A 1 86 ? -15.523 2.808 16.441 1.00 85.44 86 THR A C 1
ATOM 645 O O . THR A 1 86 ? -16.332 2.331 15.650 1.00 85.44 86 THR A O 1
ATOM 648 N N . GLY A 1 87 ? -15.438 2.395 17.708 1.00 85.12 87 GLY A N 1
ATOM 649 C CA . GLY A 1 87 ? -16.285 1.342 18.285 1.00 85.12 87 GLY A CA 1
ATOM 650 C C . GLY A 1 87 ? -15.848 -0.104 18.004 1.00 85.12 87 GLY A C 1
ATOM 651 O O . GLY A 1 87 ? -16.373 -1.007 18.643 1.00 85.12 87 GLY A O 1
ATOM 652 N N . ALA A 1 88 ? -14.877 -0.343 17.114 1.00 86.62 88 ALA A N 1
ATOM 653 C CA . ALA A 1 88 ? -14.363 -1.686 16.801 1.00 86.62 88 ALA A CA 1
ATOM 654 C C . ALA A 1 88 ? -12.859 -1.870 17.095 1.00 86.62 88 ALA A C 1
ATOM 656 O O . ALA A 1 88 ? -12.346 -2.985 16.997 1.00 86.62 88 ALA A O 1
ATOM 657 N N . GLY A 1 89 ? -12.159 -0.796 17.473 1.00 90.88 89 GLY A N 1
ATOM 658 C CA . GLY A 1 89 ? -10.747 -0.820 17.859 1.00 90.88 89 GLY A CA 1
ATOM 659 C C . GLY A 1 89 ? -9.781 -0.722 16.677 1.00 90.88 89 GLY A C 1
ATOM 660 O O . GLY A 1 89 ? -10.163 -0.392 15.551 1.00 90.88 89 GLY A O 1
ATOM 661 N N . THR A 1 90 ? -8.504 -0.982 16.951 1.00 94.06 90 THR A N 1
ATOM 662 C CA . THR A 1 90 ? -7.415 -0.902 15.969 1.00 94.06 90 THR A CA 1
ATOM 663 C C . THR A 1 90 ? -7.031 -2.290 15.491 1.00 94.06 90 THR A C 1
ATOM 665 O O . THR A 1 90 ? -6.803 -3.179 16.305 1.00 94.06 90 THR A O 1
ATOM 668 N N . LYS A 1 91 ? -6.900 -2.459 14.174 1.00 94.00 91 LYS A N 1
ATOM 669 C CA . LYS A 1 91 ? -6.223 -3.617 13.577 1.00 94.00 91 LYS A CA 1
ATOM 670 C C . LYS A 1 91 ? -5.045 -3.147 12.747 1.00 94.00 91 LYS A C 1
ATOM 672 O O . LYS A 1 91 ? -5.086 -2.061 12.172 1.00 94.00 91 LYS A O 1
ATOM 677 N N . THR A 1 92 ? -4.011 -3.965 12.655 1.00 95.44 92 THR A N 1
ATOM 678 C CA . THR A 1 92 ? -2.794 -3.639 11.916 1.00 95.44 92 THR A CA 1
ATOM 679 C C . THR A 1 92 ? -2.664 -4.549 10.712 1.00 95.44 92 THR A C 1
ATOM 681 O O . THR A 1 92 ? -2.583 -5.768 10.840 1.00 95.44 92 THR A O 1
ATOM 684 N N . VAL A 1 93 ? -2.613 -3.955 9.521 1.00 96.00 93 VAL A N 1
ATOM 685 C CA . VAL A 1 93 ? -2.218 -4.685 8.318 1.00 96.00 93 VAL A CA 1
ATOM 686 C C . VAL A 1 93 ? -0.696 -4.698 8.266 1.00 96.00 93 VAL A C 1
ATOM 688 O O . VAL A 1 93 ? -0.068 -3.647 8.159 1.00 96.00 93 VAL A O 1
ATOM 691 N N . THR A 1 94 ? -0.101 -5.879 8.356 1.00 97.12 94 THR A N 1
ATOM 692 C CA . THR A 1 94 ? 1.347 -6.070 8.266 1.00 97.12 94 THR A CA 1
ATOM 693 C C . THR A 1 94 ? 1.699 -6.654 6.908 1.00 97.12 94 THR A C 1
ATOM 695 O O . THR A 1 94 ? 1.103 -7.640 6.480 1.00 97.12 94 THR A O 1
ATOM 698 N N . ILE A 1 95 ? 2.689 -6.064 6.247 1.00 98.06 95 ILE A N 1
ATOM 699 C CA . ILE A 1 95 ? 3.314 -6.586 5.037 1.00 98.06 95 ILE A CA 1
ATOM 700 C C . ILE A 1 95 ? 4.752 -6.941 5.391 1.00 98.06 95 ILE A C 1
ATOM 702 O O . ILE A 1 95 ? 5.529 -6.061 5.760 1.00 98.06 95 ILE A O 1
ATOM 706 N N . ASN A 1 96 ? 5.117 -8.219 5.314 1.00 97.56 96 ASN A N 1
ATOM 707 C CA . ASN A 1 96 ? 6.493 -8.630 5.590 1.00 97.56 96 ASN A CA 1
ATOM 708 C C . ASN A 1 96 ? 7.423 -8.399 4.381 1.00 97.56 96 ASN A C 1
ATOM 710 O O . ASN A 1 96 ? 6.965 -8.125 3.273 1.00 97.56 96 ASN A O 1
ATOM 714 N N . VAL A 1 97 ? 8.735 -8.567 4.572 1.00 97.88 97 VAL A N 1
ATOM 715 C CA . VAL A 1 97 ? 9.741 -8.441 3.494 1.00 97.88 97 VAL A CA 1
ATOM 716 C C . VAL A 1 97 ? 9.481 -9.347 2.285 1.00 97.88 97 VAL A C 1
ATOM 718 O O . VAL A 1 97 ? 9.838 -8.995 1.166 1.00 97.88 97 VAL A O 1
ATOM 721 N N . LEU A 1 98 ? 8.804 -10.484 2.471 1.00 97.50 98 LEU A N 1
ATOM 722 C CA . LEU A 1 98 ? 8.411 -11.384 1.382 1.00 97.50 98 LEU A CA 1
ATOM 723 C C . LEU A 1 98 ? 7.139 -10.918 0.654 1.00 97.50 98 LEU A C 1
ATOM 725 O O . LEU A 1 98 ? 6.600 -11.670 -0.156 1.00 97.50 98 LEU A O 1
ATOM 729 N N . GLY A 1 99 ? 6.614 -9.734 0.978 1.00 95.44 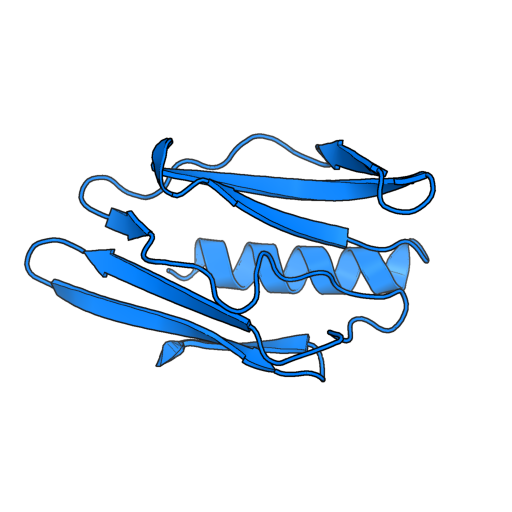99 GLY A N 1
ATOM 730 C CA . GLY A 1 99 ? 5.392 -9.169 0.411 1.00 95.44 99 GLY A CA 1
ATOM 731 C C . GLY A 1 99 ? 4.108 -9.852 0.872 1.00 95.44 99 GLY A C 1
ATOM 732 O O . GLY A 1 99 ? 3.078 -9.720 0.211 1.00 95.44 99 GLY A O 1
ATOM 733 N N . ARG A 1 100 ? 4.143 -10.656 1.941 1.00 96.50 100 ARG A N 1
ATOM 734 C CA . ARG A 1 100 ? 2.943 -11.310 2.475 1.00 96.50 100 ARG A CA 1
ATOM 735 C C . ARG A 1 100 ? 2.177 -10.329 3.351 1.00 96.50 100 ARG A C 1
ATOM 737 O O . ARG A 1 100 ? 2.753 -9.788 4.292 1.00 96.50 100 ARG A O 1
ATOM 744 N N . THR A 1 101 ? 0.888 -10.178 3.067 1.00 96.25 101 THR A N 1
ATOM 745 C CA . THR A 1 101 ? -0.035 -9.343 3.837 1.00 96.25 101 THR A CA 1
ATOM 746 C C . THR A 1 101 ? -0.765 -10.178 4.890 1.00 96.25 101 THR A C 1
ATOM 748 O O . THR A 1 101 ? -1.275 -11.257 4.589 1.00 96.25 101 THR A O 1
ATOM 751 N N . THR A 1 102 ? -0.836 -9.688 6.125 1.00 95.25 102 THR A N 1
ATOM 752 C CA . THR A 1 102 ? -1.600 -10.285 7.233 1.00 95.25 102 THR A CA 1
ATOM 753 C C . THR A 1 102 ? -2.344 -9.203 8.009 1.00 95.25 102 THR A C 1
ATOM 755 O O . THR A 1 102 ? -1.876 -8.068 8.081 1.00 95.25 102 THR A O 1
ATOM 758 N N . ILE A 1 103 ? -3.486 -9.542 8.609 1.00 93.88 103 ILE A N 1
ATOM 759 C CA . ILE A 1 103 ? -4.205 -8.657 9.537 1.00 93.88 103 ILE A CA 1
ATOM 760 C C . ILE A 1 103 ? -3.972 -9.183 10.950 1.00 93.88 103 ILE A C 1
ATOM 762 O O . ILE A 1 103 ? -4.271 -10.348 11.208 1.00 93.88 103 ILE A O 1
ATOM 766 N N . ASN A 1 104 ? -3.472 -8.314 11.825 1.00 87.62 104 ASN A N 1
ATOM 767 C CA . ASN A 1 104 ? -3.255 -8.567 13.246 1.00 87.62 104 ASN A CA 1
ATOM 768 C C . ASN A 1 104 ? -4.164 -7.675 14.094 1.00 87.62 104 ASN A C 1
ATOM 770 O O . ASN A 1 104 ? -4.340 -6.488 13.723 1.00 87.62 104 ASN A O 1
#

Radius of gyration: 12.92 Å; Cα contacts (8 Å, |Δi|>4): 225; chains: 1; bounding box: 30×24×33 Å

Mean predicted aligned error: 2.96 Å